Protein AF-A0A6L4ZJN5-F1 (afdb_monomer_lite)

Radius of gyration: 31.71 Å; chains: 1; bounding box: 62×18×91 Å

Foldseek 3Di:
DDDDPPDPPPPPPPPPPPPDDPPPPDPPDDKDKDADADPVRQGDFQDWDFDDDPPDPHGPWIWGAHPRRITMTD

Sequence (74 aa):
MKPFNQWPLFLVPAVVIIMGTVVNASPTSGTISGTIKDNEDRPLVGAVVRIFSDSEQEAILKTITDKNGRFLAS

pLDDT: mean 83.18, std 16.29, range [49.34, 98.38]

Structure (mmCIF, N/CA/C/O backbone):
data_AF-A0A6L4ZJN5-F1
#
_entry.id   AF-A0A6L4ZJN5-F1
#
loop_
_atom_site.group_PDB
_atom_site.id
_atom_site.type_symbol
_atom_site.label_atom_id
_atom_site.label_alt_id
_atom_site.label_comp_id
_atom_site.label_asym_id
_atom_site.label_entity_id
_atom_site.label_seq_id
_atom_site.pdbx_PDB_ins_code
_atom_site.Cartn_x
_atom_site.Cartn_y
_atom_site.Cartn_z
_atom_site.occupancy
_atom_site.B_iso_or_equiv
_atom_site.auth_seq_id
_atom_site.auth_comp_id
_atom_site.auth_asym_id
_atom_site.auth_atom_id
_atom_site.pdbx_PDB_model_num
ATOM 1 N N . MET A 1 1 ? 45.890 5.180 -78.428 1.00 49.34 1 MET A N 1
ATOM 2 C CA . MET A 1 1 ? 46.144 4.021 -77.546 1.00 49.34 1 MET A CA 1
ATOM 3 C C . MET A 1 1 ? 45.725 4.383 -76.128 1.00 49.34 1 MET A C 1
ATOM 5 O O . MET A 1 1 ? 46.287 5.310 -75.564 1.00 49.34 1 MET A O 1
ATOM 9 N N . LYS A 1 2 ? 44.710 3.709 -75.585 1.00 52.38 2 LYS A N 1
ATOM 10 C CA . LYS A 1 2 ? 44.346 3.739 -74.161 1.00 52.38 2 LYS A CA 1
ATOM 11 C C . LYS A 1 2 ? 43.946 2.316 -73.779 1.00 52.38 2 LYS A C 1
ATOM 13 O O . LYS A 1 2 ? 42.994 1.825 -74.382 1.00 52.38 2 LYS A O 1
ATOM 18 N N . PRO A 1 3 ? 44.611 1.654 -72.823 1.00 53.19 3 PRO A N 1
ATOM 19 C CA . PRO A 1 3 ? 44.008 0.510 -72.177 1.00 53.19 3 PRO A CA 1
ATOM 20 C C . PRO A 1 3 ? 43.103 0.984 -71.038 1.00 53.19 3 PRO A C 1
ATOM 22 O O . PRO A 1 3 ? 43.446 1.812 -70.195 1.00 53.19 3 PRO A O 1
ATOM 25 N N . PHE A 1 4 ? 41.895 0.458 -71.123 1.00 57.91 4 PHE A N 1
ATOM 26 C CA . PHE A 1 4 ? 40.710 0.672 -70.324 1.00 57.91 4 PHE A CA 1
ATOM 27 C C . PHE A 1 4 ? 40.913 0.103 -68.913 1.00 57.91 4 PHE A C 1
ATOM 29 O O . PHE A 1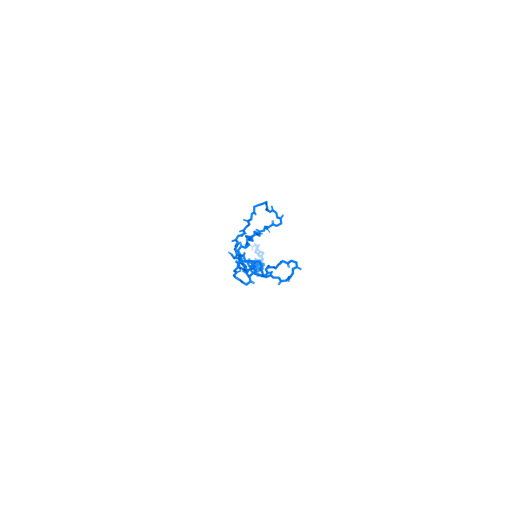 4 ? 40.582 -1.047 -68.652 1.00 57.91 4 PHE A O 1
ATOM 36 N N . ASN A 1 5 ? 41.463 0.894 -67.989 1.00 61.00 5 ASN A N 1
ATOM 37 C CA . ASN A 1 5 ? 41.366 0.576 -66.564 1.00 61.00 5 ASN A CA 1
ATOM 38 C C . ASN A 1 5 ? 40.050 1.144 -66.013 1.00 61.00 5 ASN A C 1
ATOM 40 O O . ASN A 1 5 ? 40.041 2.105 -65.250 1.00 61.00 5 ASN A O 1
ATOM 44 N N . GLN A 1 6 ? 38.930 0.573 -66.457 1.00 61.81 6 GLN A N 1
ATOM 45 C CA . GLN A 1 6 ? 37.650 0.700 -65.768 1.00 61.81 6 GLN A CA 1
ATOM 46 C C . GLN A 1 6 ? 37.343 -0.665 -65.167 1.00 61.81 6 GLN A C 1
ATOM 48 O O . GLN A 1 6 ? 36.776 -1.543 -65.812 1.00 61.81 6 GLN A O 1
ATOM 53 N N . TRP A 1 7 ? 37.790 -0.855 -63.930 1.00 65.75 7 TRP A N 1
ATOM 54 C CA . TRP A 1 7 ? 37.294 -1.944 -63.101 1.00 65.75 7 TRP A CA 1
ATOM 55 C C . TRP A 1 7 ? 35.774 -1.781 -62.991 1.00 65.75 7 TRP A C 1
ATOM 57 O O . TRP A 1 7 ? 35.316 -0.639 -62.865 1.00 65.75 7 TRP A O 1
ATOM 67 N N . PRO A 1 8 ? 34.967 -2.853 -63.059 1.00 53.41 8 PRO A N 1
ATOM 68 C CA . PRO A 1 8 ? 33.536 -2.696 -62.884 1.00 53.41 8 PRO A CA 1
ATOM 69 C C . PRO A 1 8 ? 33.293 -2.133 -61.483 1.00 53.41 8 PRO A C 1
ATOM 71 O O . PRO A 1 8 ? 33.729 -2.702 -60.482 1.00 53.41 8 PRO A O 1
ATOM 74 N N . LEU A 1 9 ? 32.625 -0.982 -61.426 1.00 54.47 9 LEU A N 1
ATOM 75 C CA . LEU A 1 9 ? 32.036 -0.455 -60.207 1.00 54.47 9 LEU A CA 1
ATOM 76 C C . LEU A 1 9 ? 31.039 -1.513 -59.723 1.00 54.47 9 LEU A C 1
ATOM 78 O O . LEU A 1 9 ? 29.908 -1.567 -60.200 1.00 54.47 9 LEU A O 1
ATOM 82 N N . PHE A 1 10 ? 31.467 -2.405 -58.830 1.00 59.62 10 PHE A N 1
ATOM 83 C CA . PHE A 1 10 ? 30.546 -3.273 -58.116 1.00 59.62 10 PHE A CA 1
ATOM 84 C C . PHE A 1 10 ? 29.703 -2.354 -57.234 1.00 59.62 10 PHE A C 1
ATOM 86 O O . PHE A 1 10 ? 30.126 -1.944 -56.154 1.00 59.62 10 PHE A O 1
ATOM 93 N N . LEU A 1 11 ? 28.528 -1.972 -57.738 1.00 57.31 11 LEU A N 1
ATOM 94 C CA . LEU A 1 11 ? 27.444 -1.443 -56.926 1.00 57.31 11 LEU A CA 1
ATOM 95 C C . LEU A 1 11 ? 27.129 -2.530 -55.903 1.00 57.31 11 LEU A C 1
ATOM 97 O O . LEU A 1 11 ? 26.389 -3.463 -56.201 1.00 57.31 11 LEU A O 1
ATOM 101 N N . VAL A 1 12 ? 27.736 -2.457 -54.720 1.00 61.47 12 VAL A N 1
ATOM 102 C CA . VAL A 1 12 ? 27.260 -3.228 -53.576 1.00 61.47 12 VAL A CA 1
ATOM 103 C C . VAL A 1 12 ? 25.832 -2.725 -53.361 1.00 61.47 12 VAL A C 1
ATOM 105 O O . VAL A 1 12 ? 25.680 -1.539 -53.049 1.00 61.47 12 VAL A O 1
ATOM 108 N N . PRO A 1 13 ? 24.776 -3.526 -53.610 1.00 56.34 13 PRO A N 1
ATOM 109 C CA . PRO A 1 13 ? 23.430 -3.064 -53.325 1.00 56.34 13 PRO A CA 1
ATOM 110 C C . PRO A 1 13 ? 23.420 -2.745 -51.836 1.00 56.34 13 PRO A C 1
ATOM 112 O O . PRO A 1 13 ? 23.789 -3.593 -51.026 1.00 56.34 13 PRO A O 1
ATOM 115 N N . ALA A 1 14 ? 23.115 -1.495 -51.494 1.00 59.19 14 ALA A N 1
ATOM 116 C CA . ALA A 1 14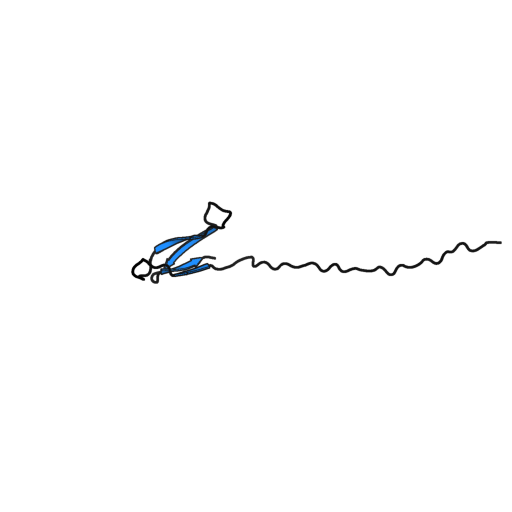 ? 23.068 -1.033 -50.120 1.00 59.19 14 ALA A CA 1
ATOM 117 C C . ALA A 1 14 ? 22.176 -1.990 -49.324 1.00 59.19 14 ALA A C 1
ATOM 119 O O . ALA A 1 14 ? 20.953 -1.979 -49.466 1.00 59.19 14 ALA A O 1
ATOM 120 N N . VAL A 1 15 ? 22.790 -2.869 -48.533 1.00 58.06 15 VAL A N 1
ATOM 121 C CA . VAL A 1 15 ? 22.049 -3.748 -47.640 1.00 58.06 15 VAL A CA 1
ATOM 122 C C . VAL A 1 15 ? 21.552 -2.845 -46.524 1.00 58.06 15 VAL A C 1
ATOM 124 O O . VAL A 1 15 ? 22.284 -2.519 -45.592 1.00 58.06 15 VAL A O 1
ATOM 127 N N . VAL A 1 16 ? 20.313 -2.378 -46.650 1.00 63.78 16 VAL A N 1
ATOM 128 C CA . VAL A 1 16 ? 19.614 -1.712 -45.555 1.00 63.78 16 VAL A CA 1
ATOM 129 C C . VAL A 1 16 ? 19.248 -2.807 -44.560 1.00 63.78 16 VAL A C 1
ATOM 131 O O . VAL A 1 16 ? 18.209 -3.453 -44.672 1.00 63.78 16 VAL A O 1
ATOM 134 N N . ILE A 1 17 ? 20.145 -3.072 -43.611 1.00 68.00 17 ILE A N 1
ATOM 135 C CA . ILE A 1 17 ? 19.827 -3.918 -42.464 1.00 68.00 17 ILE A CA 1
ATOM 136 C C . ILE A 1 17 ? 18.970 -3.062 -41.538 1.00 68.00 17 ILE A C 1
ATOM 138 O O . ILE A 1 17 ? 19.477 -2.223 -40.797 1.00 68.00 17 ILE A O 1
ATOM 142 N N . ILE A 1 18 ? 17.653 -3.246 -41.604 1.00 71.19 18 ILE A N 1
ATOM 143 C CA . ILE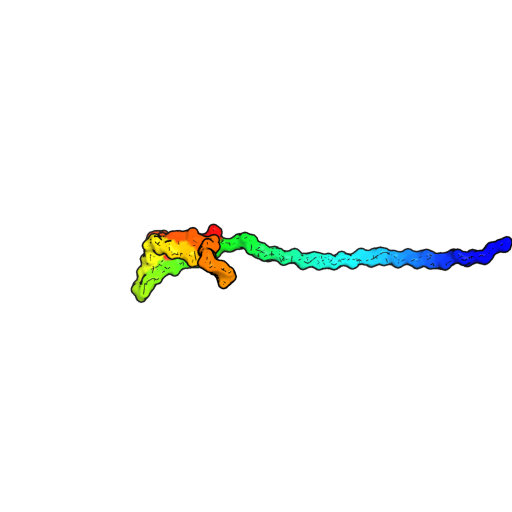 A 1 18 ? 16.745 -2.698 -40.598 1.00 71.19 18 ILE A CA 1
ATOM 144 C C . ILE A 1 18 ? 16.984 -3.505 -39.317 1.00 71.19 18 ILE A C 1
ATOM 146 O O . ILE A 1 18 ? 16.405 -4.571 -39.118 1.00 71.19 18 ILE A O 1
ATOM 150 N N . MET A 1 19 ? 17.903 -3.038 -38.469 1.00 77.00 19 MET A N 1
ATOM 151 C CA . MET A 1 19 ? 18.009 -3.518 -37.093 1.00 77.00 19 MET A CA 1
ATOM 152 C C . MET A 1 19 ? 16.718 -3.104 -36.390 1.00 77.00 19 MET A C 1
ATOM 154 O O . MET A 1 19 ? 16.544 -1.943 -36.027 1.00 77.00 19 MET A O 1
ATOM 158 N N . GLY A 1 20 ? 15.769 -4.038 -36.296 1.00 71.69 20 GLY A N 1
ATOM 15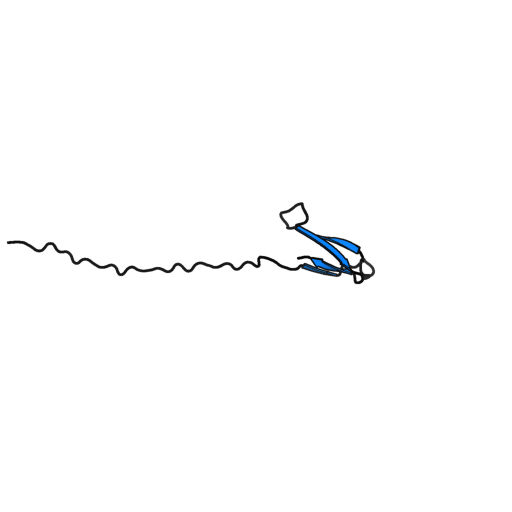9 C CA . GLY A 1 20 ? 14.505 -3.812 -35.608 1.00 71.69 20 GLY A CA 1
ATOM 160 C C . GLY A 1 20 ? 14.775 -3.303 -34.197 1.00 71.69 20 GLY A C 1
ATOM 161 O O . GLY A 1 20 ? 15.546 -3.909 -33.452 1.00 71.69 20 GLY A O 1
ATOM 162 N N . THR A 1 21 ? 14.179 -2.169 -33.839 1.00 76.62 21 THR A N 1
ATOM 163 C CA . THR A 1 21 ? 14.253 -1.678 -32.468 1.00 76.62 21 THR A CA 1
ATOM 164 C C . THR A 1 21 ? 13.316 -2.529 -31.625 1.00 76.62 21 THR A C 1
ATOM 166 O O . THR A 1 21 ? 12.154 -2.750 -31.972 1.00 76.62 21 THR A O 1
ATOM 169 N N . VAL A 1 22 ? 13.818 -3.051 -30.511 1.00 74.00 22 VAL A N 1
ATOM 170 C CA . VAL A 1 22 ? 12.942 -3.651 -29.506 1.00 74.00 22 VAL A CA 1
ATOM 171 C C . VAL A 1 22 ? 12.230 -2.493 -28.813 1.00 74.00 22 VAL A C 1
ATOM 173 O O . VAL A 1 22 ? 12.848 -1.737 -28.065 1.00 74.00 22 VAL A O 1
ATOM 176 N N . VAL A 1 23 ? 10.942 -2.304 -29.104 1.00 71.44 23 VAL A N 1
ATOM 177 C CA . VAL A 1 23 ? 10.097 -1.358 -28.367 1.00 71.44 23 VAL A CA 1
ATOM 178 C C . VAL A 1 23 ? 9.616 -2.042 -27.092 1.00 71.44 23 VAL A C 1
ATOM 180 O O . VAL A 1 23 ? 8.647 -2.796 -27.090 1.00 71.44 23 VAL A O 1
ATOM 183 N N . ASN A 1 24 ? 10.327 -1.815 -25.989 1.00 74.75 24 ASN A N 1
ATOM 184 C CA . ASN A 1 24 ? 9.880 -2.277 -24.680 1.00 74.75 24 ASN A CA 1
ATOM 185 C C . ASN A 1 24 ? 8.763 -1.348 -24.186 1.00 74.75 24 ASN A C 1
ATOM 187 O O . ASN A 1 24 ? 9.022 -0.274 -23.646 1.00 74.75 24 ASN A O 1
ATOM 191 N N . ALA A 1 25 ? 7.511 -1.753 -24.390 1.00 67.00 25 ALA A N 1
ATOM 192 C CA . ALA A 1 25 ? 6.364 -1.104 -23.770 1.00 67.00 25 ALA A CA 1
ATOM 193 C C . ALA A 1 25 ? 6.278 -1.548 -22.303 1.00 67.00 25 ALA A C 1
ATOM 195 O O . ALA A 1 25 ? 5.592 -2.513 -21.972 1.00 67.00 25 ALA A O 1
ATOM 196 N N . SER A 1 26 ? 7.009 -0.869 -21.420 1.00 72.75 26 SER A N 1
ATOM 197 C CA . SER A 1 26 ? 6.779 -1.014 -19.982 1.00 72.75 26 SER A CA 1
ATOM 198 C C . SER A 1 26 ? 5.537 -0.206 -19.598 1.00 72.75 26 SER A C 1
ATOM 200 O O . SER A 1 26 ? 5.438 0.956 -20.003 1.00 72.75 26 SER A O 1
ATOM 202 N N . PRO A 1 27 ? 4.587 -0.773 -18.832 1.00 66.38 27 PRO A N 1
ATOM 203 C CA . PRO A 1 27 ? 3.466 0.002 -18.320 1.00 66.38 27 PRO A CA 1
ATOM 204 C C . PRO A 1 27 ? 4.004 1.169 -17.483 1.00 66.38 27 PRO A C 1
ATOM 206 O O . PRO A 1 27 ? 4.757 0.968 -16.533 1.00 66.38 27 PRO A O 1
ATOM 209 N N . THR A 1 28 ? 3.643 2.395 -17.862 1.00 67.06 28 THR A N 1
ATOM 210 C CA . THR A 1 28 ? 4.075 3.627 -17.178 1.00 67.06 28 THR A CA 1
ATOM 211 C C . THR A 1 28 ? 3.236 3.945 -15.943 1.00 67.06 28 THR A C 1
ATOM 213 O O . THR A 1 28 ? 3.563 4.866 -15.202 1.00 67.06 28 THR A O 1
ATOM 216 N N . SER A 1 29 ? 2.142 3.215 -15.726 1.00 77.88 29 SER A N 1
ATOM 217 C CA . SER A 1 29 ? 1.273 3.350 -14.562 1.00 77.88 29 SER A CA 1
ATOM 218 C C . SER A 1 29 ? 0.559 2.034 -14.265 1.00 77.88 29 SER A C 1
ATOM 220 O O . SER A 1 29 ? 0.381 1.177 -15.134 1.00 77.88 29 SER A O 1
ATOM 222 N N . GLY A 1 30 ? 0.158 1.873 -13.010 1.00 86.69 30 GLY A N 1
ATOM 223 C CA . GLY A 1 30 ? -0.590 0.724 -12.530 1.00 86.69 30 GLY A CA 1
ATOM 224 C C . GLY A 1 30 ? -1.378 1.104 -11.288 1.00 86.69 30 GLY A C 1
ATOM 225 O O . GLY A 1 30 ? -1.108 2.119 -10.652 1.00 86.69 30 GLY A O 1
ATOM 226 N N . THR A 1 31 ? -2.375 0.296 -10.950 1.00 92.19 31 THR A N 1
ATOM 227 C CA . THR A 1 31 ? -3.188 0.503 -9.753 1.00 92.19 31 THR A CA 1
ATOM 228 C C . THR A 1 31 ? -3.011 -0.679 -8.816 1.00 92.19 31 THR A C 1
ATOM 230 O O . THR A 1 31 ? -3.237 -1.824 -9.204 1.00 92.19 31 THR A O 1
ATOM 233 N N . ILE A 1 32 ? -2.640 -0.398 -7.570 1.00 94.12 32 ILE A N 1
ATOM 234 C CA . ILE A 1 32 ? -2.592 -1.378 -6.488 1.00 94.12 32 ILE A CA 1
ATOM 235 C C . ILE A 1 32 ? -3.888 -1.235 -5.697 1.00 94.12 32 ILE A C 1
ATOM 237 O O . ILE A 1 32 ? -4.241 -0.150 -5.235 1.00 94.12 32 ILE A O 1
ATOM 241 N N . SER A 1 33 ? -4.618 -2.336 -5.550 1.00 96.44 33 SER A N 1
ATOM 242 C CA . SER A 1 33 ? -5.868 -2.363 -4.796 1.00 96.44 33 SER A CA 1
ATOM 243 C C . SER A 1 33 ? -5.925 -3.583 -3.893 1.00 96.44 33 SER A C 1
ATOM 245 O O . SER A 1 33 ? -5.290 -4.602 -4.168 1.00 96.44 33 SER A O 1
ATOM 247 N N . GLY A 1 34 ? -6.688 -3.480 -2.812 1.00 96.69 34 GLY A N 1
ATOM 248 C CA . GLY A 1 34 ? -6.829 -4.568 -1.858 1.00 96.69 34 GLY A CA 1
ATOM 249 C C . GLY A 1 34 ? -7.843 -4.260 -0.769 1.00 96.69 34 GLY A C 1
ATOM 250 O O . GLY A 1 34 ? -8.507 -3.224 -0.787 1.00 96.69 34 GLY A O 1
ATOM 251 N N . THR A 1 35 ? -7.967 -5.190 0.174 1.00 98.00 35 THR A N 1
ATOM 252 C CA . THR A 1 35 ? -8.786 -5.040 1.381 1.00 98.00 35 THR A CA 1
ATOM 253 C C . THR A 1 35 ? -7.914 -5.342 2.587 1.00 98.00 35 THR A C 1
ATOM 255 O O . THR A 1 35 ? -7.232 -6.364 2.599 1.00 98.00 35 THR A O 1
ATOM 258 N N . ILE A 1 36 ? -7.926 -4.461 3.582 1.00 97.56 36 ILE A N 1
ATOM 259 C CA . ILE A 1 36 ? -7.179 -4.632 4.826 1.00 97.56 36 ILE A CA 1
ATOM 260 C C . ILE A 1 36 ? -8.163 -4.999 5.932 1.00 97.56 36 ILE A C 1
ATOM 262 O O . ILE A 1 36 ? -9.187 -4.337 6.116 1.00 97.56 36 ILE A O 1
ATOM 266 N N . LYS A 1 37 ? -7.836 -6.061 6.665 1.00 97.94 37 LYS A N 1
ATOM 267 C CA . LYS A 1 37 ? -8.624 -6.582 7.779 1.00 97.94 37 LYS A CA 1
ATOM 268 C C . LYS A 1 37 ? -7.746 -6.800 9.010 1.00 97.94 37 LYS A C 1
ATOM 270 O O . LYS A 1 37 ? -6.525 -6.882 8.883 1.00 97.94 37 LYS A O 1
ATOM 275 N N . ASP A 1 38 ? -8.367 -6.867 10.182 1.00 96.88 38 ASP A N 1
ATOM 276 C CA . ASP A 1 38 ? -7.711 -7.254 11.432 1.00 96.88 38 ASP A CA 1
ATOM 277 C C . ASP A 1 38 ? -7.660 -8.787 11.613 1.00 96.88 38 ASP A C 1
ATOM 279 O O . ASP A 1 38 ? -8.070 -9.555 10.741 1.00 96.88 38 ASP A O 1
ATOM 283 N N . ASN A 1 39 ? -7.158 -9.238 12.766 1.00 97.69 39 ASN A N 1
ATOM 284 C CA . ASN A 1 39 ? -7.023 -10.664 13.091 1.00 97.69 39 ASN A CA 1
ATOM 285 C C . ASN A 1 39 ? -8.370 -11.391 13.287 1.00 97.69 39 ASN A C 1
ATOM 287 O O . ASN A 1 39 ? -8.387 -12.617 13.367 1.00 97.69 39 ASN A O 1
ATOM 291 N N . GLU A 1 40 ? -9.482 -10.660 13.377 1.00 97.94 40 GLU A N 1
ATOM 292 C CA . GLU A 1 40 ? -10.846 -11.189 13.515 1.00 97.94 40 GLU A CA 1
ATOM 293 C C . GLU A 1 40 ? -11.623 -11.106 12.184 1.00 97.94 40 GLU A C 1
ATOM 295 O O . GLU A 1 40 ? -12.845 -11.239 12.164 1.00 97.94 40 GLU A O 1
ATOM 300 N N . ASP A 1 41 ? -10.921 -10.880 11.065 1.00 97.00 41 ASP A N 1
ATOM 301 C CA . ASP A 1 41 ? -11.477 -10.708 9.715 1.00 97.00 41 ASP A CA 1
ATOM 302 C C . ASP A 1 41 ? -12.400 -9.476 9.562 1.00 97.00 41 ASP A C 1
ATOM 304 O O . ASP A 1 41 ? -13.167 -9.366 8.599 1.00 97.00 41 ASP A O 1
ATOM 308 N N . ARG A 1 42 ? -12.302 -8.494 10.471 1.00 98.25 42 ARG A N 1
ATOM 309 C CA . ARG A 1 42 ? -13.056 -7.234 10.377 1.00 98.25 42 ARG A CA 1
ATOM 310 C C . ARG A 1 42 ? -12.306 -6.220 9.513 1.00 98.25 42 ARG A C 1
ATOM 312 O O . ARG A 1 42 ? -11.089 -6.099 9.645 1.00 98.25 42 ARG A O 1
ATOM 319 N N . PRO A 1 43 ? -12.994 -5.447 8.653 1.00 98.12 43 PRO A N 1
ATOM 320 C CA . PRO A 1 43 ? -12.340 -4.444 7.819 1.00 98.12 43 PRO A CA 1
ATOM 321 C C . PRO A 1 43 ? -11.723 -3.320 8.661 1.00 98.12 43 PRO A C 1
ATOM 323 O O . PRO A 1 43 ? -12.388 -2.739 9.520 1.00 98.12 43 PRO A O 1
ATOM 326 N N . LEU A 1 44 ? -10.469 -2.967 8.372 1.00 97.94 44 LEU A N 1
ATOM 327 C CA . LEU A 1 44 ? -9.812 -1.816 8.991 1.00 97.94 44 LEU A CA 1
ATOM 328 C C . LEU A 1 44 ? -10.172 -0.543 8.226 1.00 97.94 44 LEU A C 1
ATOM 330 O O . LEU A 1 44 ? -9.687 -0.319 7.119 1.00 97.94 44 LEU A O 1
ATOM 334 N N . VAL A 1 45 ? -11.013 0.296 8.827 1.00 98.25 45 VAL A N 1
ATOM 335 C CA . VAL A 1 45 ? -11.492 1.562 8.250 1.00 98.25 45 VAL A CA 1
ATOM 336 C C . VAL A 1 45 ? -10.559 2.714 8.624 1.00 98.25 45 VAL A C 1
ATOM 338 O O . VAL A 1 45 ? -10.157 2.834 9.780 1.00 98.25 45 VAL A O 1
ATOM 341 N N . GLY A 1 46 ? -10.240 3.591 7.667 1.00 97.44 46 GLY A N 1
ATOM 342 C CA . GLY A 1 46 ? -9.421 4.781 7.923 1.00 97.44 46 GLY A CA 1
ATOM 343 C C . GLY A 1 46 ? -7.928 4.497 8.125 1.00 97.44 46 GLY A C 1
ATOM 344 O O . GLY A 1 46 ? -7.191 5.367 8.587 1.00 97.44 46 GLY A O 1
ATOM 345 N N . ALA A 1 47 ? -7.464 3.295 7.783 1.00 97.69 47 ALA A N 1
ATOM 346 C CA . ALA A 1 47 ? -6.062 2.921 7.880 1.00 97.69 47 ALA A CA 1
ATOM 347 C C . ALA A 1 47 ? -5.245 3.612 6.782 1.00 97.69 47 ALA A C 1
ATOM 349 O O . ALA A 1 47 ? -5.629 3.619 5.612 1.00 97.69 47 ALA A O 1
ATOM 350 N N . VAL A 1 48 ? -4.091 4.166 7.160 1.00 97.56 48 VAL A N 1
ATOM 351 C CA . VAL A 1 48 ? -3.142 4.761 6.214 1.00 97.56 48 VAL A CA 1
ATOM 352 C C . VAL A 1 48 ? -2.323 3.654 5.563 1.00 97.56 48 VAL A C 1
ATOM 354 O O . VAL A 1 48 ? -1.526 2.990 6.226 1.00 97.56 48 VAL A O 1
ATOM 357 N N . VAL A 1 49 ? -2.470 3.507 4.250 1.00 97.12 49 VAL A N 1
ATOM 358 C CA . VAL A 1 49 ? -1.688 2.574 3.437 1.00 97.12 49 VAL A CA 1
ATOM 359 C C . VAL A 1 49 ? -0.555 3.344 2.777 1.00 97.12 49 VAL A C 1
ATOM 361 O O . VAL A 1 49 ? -0.792 4.365 2.130 1.00 97.12 49 VAL A O 1
ATOM 364 N N . ARG A 1 50 ? 0.676 2.867 2.958 1.00 95.88 50 ARG A N 1
ATOM 365 C CA . ARG A 1 50 ? 1.882 3.394 2.310 1.00 95.88 50 ARG A CA 1
ATOM 366 C C . ARG A 1 50 ? 2.515 2.279 1.495 1.00 95.88 50 ARG A C 1
ATOM 368 O O . ARG A 1 50 ? 2.709 1.186 2.019 1.00 95.88 50 ARG A O 1
ATOM 375 N N . ILE A 1 51 ? 2.798 2.563 0.233 1.00 94.19 51 ILE A N 1
ATOM 376 C CA . ILE A 1 51 ? 3.420 1.623 -0.697 1.00 94.19 51 ILE A CA 1
ATOM 377 C C . ILE A 1 51 ? 4.829 2.119 -0.963 1.00 94.19 51 ILE A C 1
ATOM 379 O O . ILE A 1 51 ? 5.023 3.306 -1.216 1.00 94.19 51 ILE A O 1
ATOM 383 N N . PHE A 1 52 ? 5.787 1.206 -0.902 1.00 93.88 52 PHE A N 1
ATOM 384 C CA . PHE A 1 52 ? 7.204 1.476 -1.090 1.00 93.88 52 PHE A CA 1
ATOM 385 C C . PHE A 1 52 ? 7.692 0.690 -2.302 1.00 93.88 52 PHE A C 1
ATOM 387 O O . PHE A 1 52 ? 7.251 -0.440 -2.528 1.00 93.88 52 PHE A O 1
ATOM 394 N N . SER A 1 53 ? 8.585 1.298 -3.076 1.00 90.75 53 SER A N 1
ATOM 395 C CA . SER A 1 53 ? 9.419 0.542 -4.005 1.00 90.75 53 SER A CA 1
ATOM 396 C C . SER A 1 53 ? 10.515 -0.160 -3.206 1.00 90.75 53 SER A C 1
ATOM 398 O O . SER A 1 53 ? 10.954 0.362 -2.185 1.00 90.75 53 SER A O 1
ATOM 400 N N . ASP A 1 54 ? 10.985 -1.315 -3.670 1.00 90.31 54 ASP A N 1
ATOM 401 C CA . ASP A 1 54 ? 12.029 -2.096 -2.985 1.00 90.31 54 ASP A CA 1
ATOM 402 C C . ASP A 1 54 ? 13.324 -1.285 -2.768 1.00 90.31 54 ASP A C 1
ATOM 404 O O . ASP A 1 54 ? 14.051 -1.466 -1.795 1.00 90.31 54 ASP A O 1
ATOM 408 N N . SER A 1 55 ? 13.587 -0.324 -3.657 1.00 90.06 55 SER A N 1
ATOM 409 C CA . SER A 1 55 ? 14.760 0.549 -3.607 1.00 90.06 55 SER A CA 1
ATOM 410 C C . SER A 1 55 ? 14.548 1.878 -2.876 1.00 90.06 55 SER A C 1
ATOM 412 O O . SER A 1 55 ? 15.501 2.648 -2.765 1.00 90.06 55 SER A O 1
ATOM 414 N N . GLU A 1 56 ? 13.327 2.204 -2.439 1.00 89.06 56 GLU A N 1
ATOM 415 C CA . GLU A 1 56 ? 13.001 3.527 -1.890 1.00 89.06 56 GLU A CA 1
ATOM 416 C C . GLU A 1 56 ? 12.609 3.461 -0.410 1.00 89.06 56 GLU A C 1
ATOM 418 O O . GLU A 1 56 ? 11.742 2.692 -0.003 1.00 89.06 56 GLU A O 1
ATOM 423 N N . GLN A 1 57 ? 13.229 4.321 0.406 1.00 89.38 57 GLN A N 1
ATOM 424 C CA . GLN A 1 57 ? 12.865 4.487 1.819 1.00 89.38 57 GLN A CA 1
ATOM 425 C C . GLN A 1 57 ? 11.533 5.228 2.004 1.00 89.38 57 GLN A C 1
ATOM 427 O O . GLN A 1 57 ? 10.875 5.067 3.032 1.00 89.38 57 GLN A O 1
ATOM 432 N N . GLU A 1 58 ? 11.159 6.062 1.034 1.00 94.50 58 GLU A N 1
ATOM 433 C CA . GLU A 1 58 ? 9.946 6.869 1.073 1.00 94.50 58 GLU A CA 1
ATOM 434 C C . GLU A 1 58 ? 8.802 6.184 0.330 1.00 94.50 58 GLU A C 1
ATOM 436 O O . GLU A 1 58 ? 8.993 5.388 -0.591 1.00 94.50 58 GLU A O 1
ATOM 441 N N . ALA A 1 59 ? 7.579 6.483 0.762 1.00 92.81 59 ALA A N 1
ATOM 442 C CA . ALA A 1 59 ? 6.402 5.893 0.151 1.00 92.81 59 ALA A CA 1
ATOM 443 C C . ALA A 1 59 ? 6.154 6.519 -1.228 1.00 92.81 59 ALA A C 1
ATOM 445 O O . ALA A 1 59 ? 5.916 7.722 -1.327 1.00 92.81 59 ALA A O 1
ATOM 446 N N . ILE A 1 60 ? 6.120 5.685 -2.266 1.00 93.38 60 ILE A N 1
ATOM 447 C CA . ILE A 1 60 ? 5.790 6.096 -3.636 1.00 93.38 60 ILE A CA 1
ATOM 448 C C . ILE A 1 60 ? 4.296 6.395 -3.802 1.00 93.38 60 ILE A C 1
ATOM 450 O O . ILE A 1 60 ? 3.918 7.211 -4.636 1.00 93.38 60 ILE A O 1
ATOM 454 N N . LEU A 1 61 ? 3.437 5.761 -2.993 1.00 94.06 61 LEU A N 1
ATOM 455 C CA . LEU A 1 61 ? 1.994 6.002 -2.975 1.00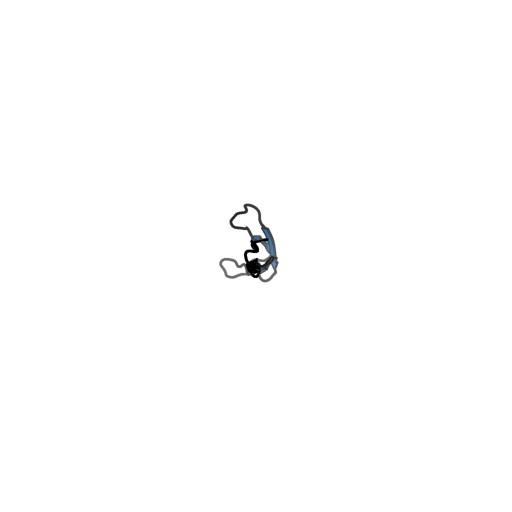 94.06 61 LEU A CA 1
ATOM 456 C C . LEU A 1 61 ? 1.452 5.965 -1.546 1.00 94.06 61 LEU A C 1
ATOM 458 O O . LEU A 1 61 ? 1.924 5.212 -0.686 1.00 94.06 61 LEU A O 1
ATOM 462 N N . LYS A 1 62 ? 0.398 6.750 -1.312 1.00 95.62 62 LYS A N 1
ATOM 463 C CA . LYS A 1 62 ? -0.328 6.799 -0.043 1.00 95.62 62 LYS A CA 1
ATOM 464 C C . LYS A 1 62 ? -1.830 6.852 -0.291 1.00 95.62 62 LYS A C 1
ATOM 466 O O . LYS A 1 62 ? -2.297 7.641 -1.104 1.00 95.62 62 LYS A O 1
ATOM 471 N N . THR A 1 63 ? -2.588 6.043 0.440 1.00 97.38 63 THR A N 1
ATOM 472 C CA . THR A 1 63 ? -4.056 6.030 0.378 1.00 97.38 63 THR A CA 1
ATOM 473 C C . THR A 1 63 ? -4.653 5.708 1.750 1.00 97.38 63 THR A C 1
ATOM 475 O O . THR A 1 63 ? -3.920 5.464 2.714 1.00 97.38 63 THR A O 1
ATOM 478 N N . ILE A 1 64 ? -5.979 5.766 1.861 1.00 98.00 64 ILE A N 1
ATOM 479 C CA . ILE A 1 64 ? -6.730 5.498 3.091 1.00 98.00 64 ILE A CA 1
ATOM 480 C C . ILE A 1 64 ? -7.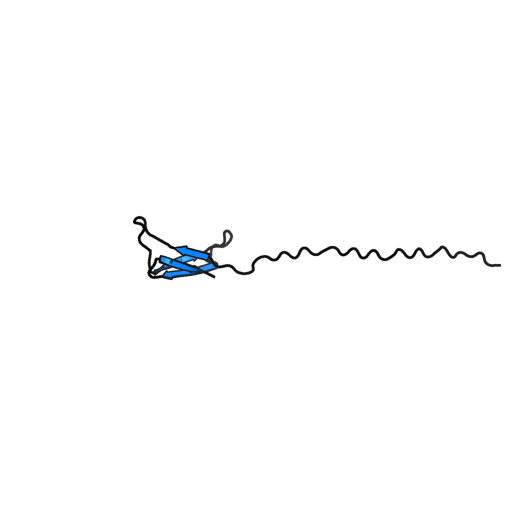810 4.463 2.782 1.00 98.00 64 ILE A C 1
ATOM 482 O O . ILE A 1 64 ? -8.475 4.552 1.750 1.00 98.00 64 ILE A O 1
ATOM 486 N N . THR A 1 65 ? -7.987 3.483 3.665 1.00 98.38 65 THR A N 1
ATOM 487 C CA . THR A 1 65 ? -9.036 2.473 3.498 1.00 98.38 65 THR A CA 1
ATOM 488 C C . THR A 1 65 ? -10.440 3.042 3.716 1.00 98.38 65 THR A C 1
ATOM 490 O O . THR A 1 65 ? -10.679 3.845 4.623 1.00 98.38 65 THR A O 1
ATOM 493 N N . ASP A 1 66 ? -11.391 2.595 2.895 1.00 98.19 66 ASP A N 1
ATOM 494 C CA . ASP A 1 66 ? -12.802 2.964 2.999 1.00 98.19 66 ASP A CA 1
ATOM 495 C C . ASP A 1 66 ? -13.533 2.223 4.141 1.00 98.19 66 ASP A C 1
ATOM 497 O O . ASP A 1 66 ? -12.949 1.451 4.905 1.00 98.19 66 ASP A O 1
ATOM 501 N N . LYS A 1 67 ? -14.853 2.430 4.246 1.00 97.94 67 LYS A N 1
ATOM 502 C CA . LYS A 1 67 ? -15.724 1.779 5.246 1.00 97.94 67 LYS A CA 1
ATOM 503 C C . LYS A 1 67 ? -15.762 0.244 5.175 1.00 97.94 67 LYS A C 1
ATOM 505 O O . LYS A 1 67 ? -16.231 -0.390 6.111 1.00 97.94 67 LYS A O 1
ATOM 510 N N . ASN A 1 68 ? -15.315 -0.338 4.066 1.00 97.81 68 ASN A N 1
ATOM 511 C CA . ASN A 1 68 ? -15.228 -1.778 3.851 1.00 97.81 68 ASN A CA 1
ATOM 512 C C . ASN A 1 68 ? -13.772 -2.272 3.939 1.00 97.81 68 ASN A C 1
ATOM 514 O O . ASN A 1 68 ? -13.493 -3.408 3.559 1.00 97.81 68 ASN A O 1
ATOM 518 N N . GLY A 1 69 ? -12.834 -1.429 4.390 1.00 97.69 69 GLY A N 1
ATOM 519 C CA . GLY A 1 69 ? -11.409 -1.749 4.453 1.00 97.69 69 GLY A CA 1
ATOM 520 C C . GLY A 1 69 ? -10.721 -1.775 3.086 1.00 97.69 69 GLY A C 1
ATOM 521 O O . GLY A 1 69 ? -9.574 -2.213 2.994 1.00 97.69 69 GLY A O 1
ATOM 522 N N . ARG A 1 70 ? -11.395 -1.344 2.011 1.00 98.38 70 ARG A N 1
ATOM 523 C CA . ARG A 1 70 ? -10.852 -1.382 0.648 1.00 98.38 70 ARG A CA 1
ATOM 524 C C . ARG A 1 70 ? -9.975 -0.171 0.390 1.00 98.38 70 ARG A C 1
ATOM 526 O O . ARG A 1 70 ? -10.292 0.930 0.832 1.00 98.38 70 ARG A O 1
ATOM 533 N N . PHE A 1 71 ? -8.908 -0.364 -0.375 1.00 98.00 71 PHE A N 1
ATOM 534 C CA . PHE A 1 71 ? -8.059 0.724 -0.845 1.00 98.00 71 PHE A CA 1
ATOM 535 C C . PHE A 1 71 ? -7.769 0.606 -2.340 1.00 98.00 71 PHE A C 1
ATOM 537 O O . PHE A 1 71 ? -7.801 -0.482 -2.921 1.00 98.00 71 PHE A O 1
ATOM 544 N N . LEU A 1 72 ? -7.458 1.752 -2.937 1.00 96.56 72 LEU A N 1
ATOM 545 C CA . LEU A 1 72 ? -6.972 1.896 -4.301 1.00 96.56 72 LEU A CA 1
ATOM 546 C C . LEU A 1 72 ? -5.855 2.946 -4.281 1.00 96.56 72 LEU A C 1
ATOM 548 O O . LEU A 1 72 ? -6.025 4.017 -3.691 1.00 96.56 72 LEU A O 1
ATOM 552 N N . ALA A 1 73 ? -4.708 2.610 -4.863 1.00 92.06 73 ALA A N 1
ATOM 553 C CA . ALA A 1 73 ? -3.535 3.467 -4.976 1.00 92.06 73 ALA A CA 1
ATOM 554 C C . ALA A 1 73 ? -3.019 3.429 -6.420 1.00 92.06 73 ALA A C 1
ATOM 556 O O . ALA A 1 73 ? -2.801 2.348 -6.968 1.00 92.06 73 ALA A O 1
ATOM 557 N N . SER A 1 74 ? -2.856 4.597 -7.030 1.00 89.06 74 SER A N 1
ATOM 558 C CA . SER A 1 74 ? -2.465 4.800 -8.430 1.00 89.06 74 SER A CA 1
ATOM 559 C C . SER A 1 74 ? -1.664 6.079 -8.569 1.00 89.06 74 SER A C 1
ATOM 561 O O . SER A 1 74 ? -2.021 7.019 -7.820 1.00 89.06 74 SER A O 1
#

Secondary structure (DSSP, 8-state):
---------------------------S---EEEE-B-TTS-B-TTPEEEEE-TT-SSEEEEEE--TTSEEEE-